Protein AF-A0A1Q3VCN7-F1 (afdb_monomer)

Secondary structure (DSSP, 8-state):
-EEEEEEEE-TTS-B-SPPEEEEESSHHHHHHHGGGGS-TT-EEEEEETTEEEEEEE--SSPPPS-EEEE-

Mean predicted aligned error: 4.34 Å

Foldseek 3Di:
DAWKWKFWADPVGDRDDHTWIKAAPDLVLCQQQVLQVDDAQIKIWIDGPPDTSDIDGHDVDHGDPRIDTDD

Sequence (71 aa):
MTAYRVFPLDRAGHVSAPPIVLTCHSDHSALSVAPYRLGRGQTAEIWIGERLVGRVEGVLDVATAECEETR

Nearest PDB structures (foldseek):
  5i8j-assembly1_B  TM=5.995E-01  e=1.265E+00  Escherichia phage RB69
  7chr-assembly1_A  TM=5.525E-01  e=1.192E+00  Photobacterium damselae
  5xap-assembly1_A  TM=3.303E-01  e=3.445E+00  Deinococcus radiodu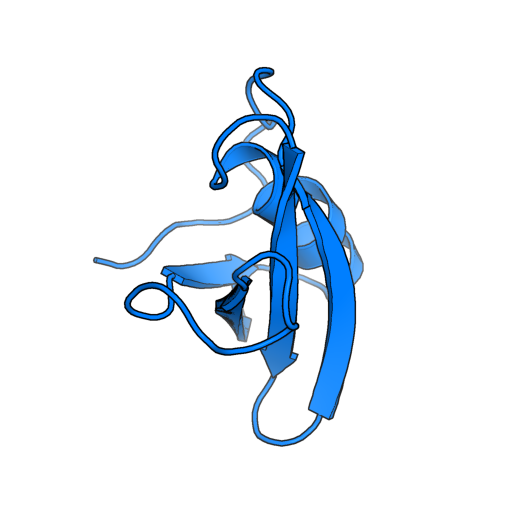rans R1 = ATCC 13939 = DSM 20539

pLDDT: mean 89.73, std 10.39, range [57.06, 98.19]

Radius of gyration: 10.91 Å; Cα contacts (8 Å, |Δi|>4): 166; chains: 1; bounding box: 22×28×29 Å

Structure (mmCIF, N/CA/C/O backbone):
data_AF-A0A1Q3VCN7-F1
#
_entry.i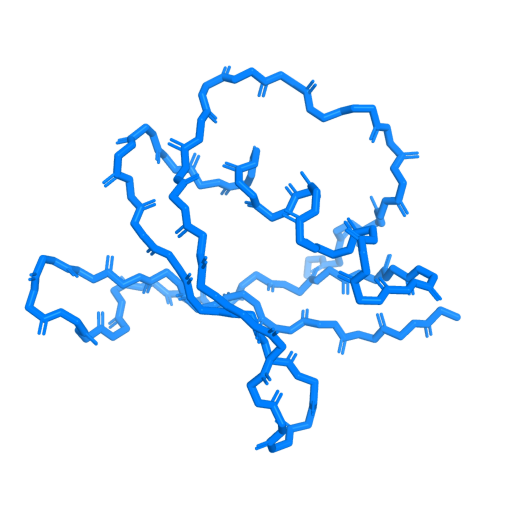d   AF-A0A1Q3VCN7-F1
#
loop_
_atom_site.group_PDB
_atom_site.id
_atom_site.type_symbol
_atom_site.label_atom_id
_atom_site.label_alt_id
_atom_site.label_comp_id
_atom_site.label_asym_id
_atom_site.label_entity_id
_atom_site.label_seq_id
_atom_site.pdbx_PDB_ins_code
_atom_site.Cartn_x
_atom_site.Cartn_y
_atom_site.Cartn_z
_atom_site.occupancy
_atom_site.B_iso_or_equiv
_atom_site.auth_seq_id
_atom_site.auth_comp_id
_atom_site.auth_asym_id
_atom_site.auth_atom_id
_atom_site.pdbx_PDB_model_num
ATOM 1 N N . MET A 1 1 ? 6.799 -3.207 -15.738 1.00 80.94 1 MET A N 1
ATOM 2 C CA . MET A 1 1 ? 6.547 -2.669 -14.385 1.00 80.94 1 MET A CA 1
ATOM 3 C C . MET A 1 1 ? 5.550 -3.579 -13.687 1.00 80.94 1 MET A C 1
ATOM 5 O O . MET A 1 1 ? 4.799 -4.265 -14.371 1.00 80.94 1 MET A O 1
ATOM 9 N N . THR A 1 2 ? 5.572 -3.611 -12.361 1.00 93.06 2 THR A N 1
ATOM 10 C CA . THR A 1 2 ? 4.753 -4.502 -11.533 1.00 93.06 2 THR A CA 1
ATOM 11 C C . THR A 1 2 ? 3.694 -3.690 -10.798 1.00 93.06 2 THR A C 1
ATOM 13 O O . THR A 1 2 ? 4.002 -2.615 -10.287 1.00 93.06 2 THR A O 1
ATOM 16 N N . ALA A 1 3 ? 2.463 -4.203 -10.747 1.00 95.50 3 ALA A N 1
ATOM 17 C CA . ALA A 1 3 ? 1.367 -3.590 -10.009 1.00 95.50 3 ALA A CA 1
ATOM 18 C C . ALA A 1 3 ? 1.420 -3.973 -8.521 1.00 95.50 3 ALA A C 1
ATOM 20 O O . ALA A 1 3 ? 1.303 -5.148 -8.160 1.00 95.50 3 ALA A O 1
ATOM 21 N N . TYR A 1 4 ? 1.554 -2.962 -7.672 1.00 97.00 4 TYR A N 1
ATOM 22 C CA . TYR A 1 4 ? 1.489 -3.034 -6.221 1.00 97.00 4 TYR A CA 1
ATOM 23 C C . TYR A 1 4 ? 0.155 -2.466 -5.754 1.00 97.00 4 TYR A C 1
ATOM 25 O O . TYR A 1 4 ? -0.303 -1.439 -6.255 1.00 97.00 4 TYR A O 1
ATOM 33 N N . ARG A 1 5 ? -0.466 -3.125 -4.780 1.00 97.50 5 ARG A N 1
ATOM 34 C CA . ARG A 1 5 ? -1.690 -2.654 -4.131 1.00 97.50 5 ARG A CA 1
ATOM 35 C C . ARG A 1 5 ? -1.330 -2.088 -2.771 1.00 97.50 5 ARG A C 1
ATOM 37 O O . ARG A 1 5 ? -0.797 -2.809 -1.933 1.00 97.50 5 ARG A O 1
ATOM 44 N N . VAL A 1 6 ? -1.617 -0.812 -2.569 1.00 96.94 6 VAL A N 1
ATOM 45 C CA . VAL A 1 6 ? -1.459 -0.124 -1.290 1.00 96.94 6 VAL A CA 1
ATOM 46 C C . VAL A 1 6 ? -2.823 -0.103 -0.617 1.00 96.94 6 VAL A C 1
ATOM 48 O O . VAL A 1 6 ? -3.754 0.486 -1.158 1.00 96.94 6 VAL A O 1
ATOM 51 N N . PHE A 1 7 ? -2.954 -0.753 0.535 1.00 97.44 7 PHE A N 1
ATOM 52 C CA . PHE A 1 7 ? -4.182 -0.811 1.325 1.00 97.44 7 PHE A CA 1
ATOM 53 C C . PHE A 1 7 ? -4.064 0.126 2.526 1.00 97.44 7 PHE A C 1
ATOM 55 O O . PHE A 1 7 ? -3.369 -0.216 3.488 1.00 97.44 7 PHE A O 1
ATOM 62 N N . PRO A 1 8 ? -4.711 1.304 2.499 1.00 96.62 8 PRO A N 1
ATOM 63 C CA . PRO A 1 8 ? -4.716 2.200 3.643 1.00 96.62 8 PRO A CA 1
ATOM 64 C C . PRO A 1 8 ? -5.449 1.553 4.814 1.00 96.62 8 PRO A C 1
ATOM 66 O O . PRO A 1 8 ? -6.525 0.980 4.645 1.00 96.62 8 PRO A O 1
ATOM 69 N N . LEU A 1 9 ? -4.870 1.663 6.003 1.00 97.00 9 LEU A N 1
ATOM 70 C CA . LEU A 1 9 ? -5.375 1.077 7.234 1.00 97.00 9 LEU A CA 1
ATOM 71 C C . LEU A 1 9 ? -5.912 2.156 8.182 1.00 97.00 9 LEU A C 1
ATOM 73 O O . LEU A 1 9 ? -5.446 3.297 8.179 1.00 97.00 9 LEU A O 1
ATOM 77 N N . ASP A 1 10 ? -6.909 1.805 8.989 1.00 94.06 10 ASP A N 1
ATOM 78 C CA . ASP A 1 10 ? -7.309 2.577 10.164 1.00 94.06 10 ASP A CA 1
ATOM 79 C C . ASP A 1 10 ? -6.363 2.307 11.356 1.00 94.06 10 ASP A C 1
ATOM 81 O O . ASP A 1 10 ? -5.415 1.521 11.279 1.00 94.06 10 ASP A O 1
ATOM 85 N N . ARG A 1 11 ? -6.624 2.956 12.498 1.00 91.44 11 ARG A N 1
ATOM 86 C CA . ARG A 1 11 ? -5.825 2.767 13.725 1.00 91.44 11 ARG A CA 1
ATOM 87 C C . ARG A 1 11 ? -5.950 1.367 14.334 1.00 91.44 11 ARG A C 1
ATOM 89 O O . ARG A 1 11 ? -5.096 0.992 15.131 1.00 91.44 11 ARG A O 1
ATOM 96 N N . ALA A 1 12 ? -7.001 0.624 13.996 1.00 93.62 12 ALA A N 1
ATOM 97 C CA . ALA A 1 12 ? -7.203 -0.753 14.429 1.00 93.62 12 ALA A CA 1
ATOM 98 C C . ALA A 1 12 ? -6.539 -1.767 13.476 1.00 93.62 12 ALA A C 1
ATOM 100 O O . ALA A 1 12 ? -6.470 -2.948 13.803 1.00 93.62 12 ALA A O 1
ATOM 101 N N . GLY A 1 13 ? -5.999 -1.314 12.339 1.00 93.19 13 GLY A N 1
ATOM 102 C CA . GLY A 1 13 ? -5.355 -2.159 11.337 1.00 93.19 13 GLY A CA 1
ATOM 103 C C . GLY A 1 13 ? -6.313 -2.721 10.287 1.00 93.19 13 GLY A C 1
ATOM 104 O O . GLY A 1 13 ? -5.920 -3.619 9.549 1.00 93.19 13 GLY A O 1
ATOM 105 N N . HIS A 1 14 ? -7.544 -2.215 10.189 1.00 95.31 14 HIS A N 1
ATOM 106 C CA . HIS A 1 1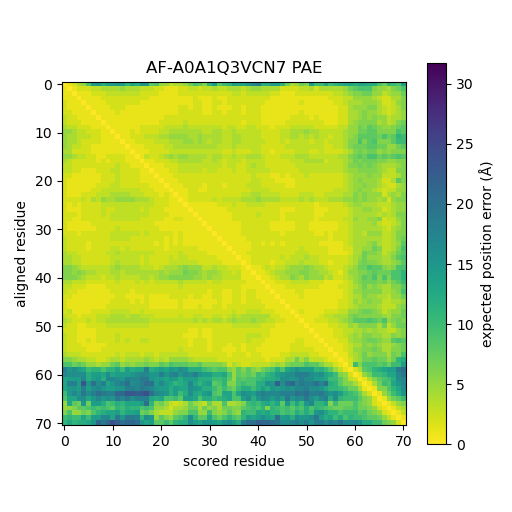4 ? -8.481 -2.610 9.137 1.00 95.31 14 HIS A CA 1
ATOM 107 C C . HIS A 1 14 ? -8.311 -1.744 7.896 1.00 95.31 14 HIS A C 1
ATOM 109 O O . HIS A 1 14 ? -7.993 -0.562 7.999 1.00 95.31 14 HIS A O 1
ATOM 115 N N . VAL A 1 15 ? -8.597 -2.305 6.721 1.00 95.75 15 VAL A N 1
ATOM 116 C CA . VAL A 1 15 ? -8.623 -1.539 5.470 1.00 95.75 15 VAL A CA 1
ATOM 117 C C . VAL A 1 15 ? -9.685 -0.439 5.561 1.00 95.75 15 VAL A C 1
ATOM 119 O O . VAL A 1 15 ? -10.860 -0.722 5.785 1.00 95.75 15 VAL A O 1
ATOM 122 N N . SER A 1 16 ? -9.263 0.814 5.395 1.00 94.31 16 SER A N 1
ATOM 123 C CA . SER A 1 16 ? -10.090 2.008 5.624 1.00 94.31 16 SER A CA 1
ATOM 124 C C . SER A 1 16 ? -10.498 2.744 4.349 1.00 94.31 16 SER A C 1
ATOM 126 O O . SER A 1 16 ? -11.378 3.603 4.388 1.00 94.31 16 SER A O 1
ATOM 128 N N . ALA A 1 17 ? -9.882 2.413 3.215 1.00 92.69 17 ALA A N 1
ATOM 129 C CA . ALA A 1 17 ? -10.152 3.021 1.918 1.00 92.69 17 ALA A CA 1
ATOM 130 C C . ALA A 1 17 ? -9.906 2.013 0.780 1.00 92.69 17 ALA A C 1
ATOM 132 O O . ALA A 1 17 ? -9.236 0.997 0.997 1.00 92.69 17 ALA A O 1
ATOM 133 N N . PRO A 1 18 ? -10.422 2.276 -0.436 1.00 94.00 18 PRO A N 1
ATOM 134 C CA . PRO A 1 18 ? -10.078 1.489 -1.613 1.00 94.00 18 PRO A CA 1
ATOM 135 C C . PRO A 1 18 ? -8.557 1.411 -1.823 1.00 94.00 18 PRO A C 1
ATOM 137 O O . PRO A 1 18 ? -7.847 2.372 -1.511 1.00 94.00 18 PRO A O 1
ATOM 140 N N . PRO A 1 19 ? -8.045 0.290 -2.357 1.00 94.06 19 PRO A N 1
ATOM 141 C CA . PRO A 1 19 ? -6.623 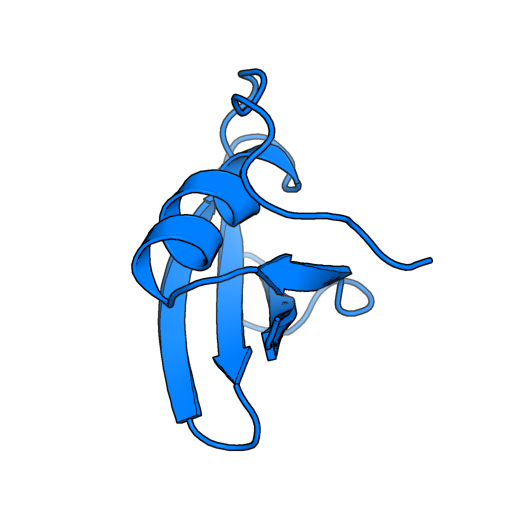0.150 -2.609 1.00 94.06 19 PRO A CA 1
ATOM 142 C C . PRO A 1 19 ? -6.151 1.121 -3.691 1.00 94.06 19 PRO A C 1
ATOM 144 O O . PRO A 1 19 ? -6.802 1.280 -4.723 1.00 94.06 19 PRO A O 1
ATOM 147 N N . ILE A 1 20 ? -4.978 1.709 -3.479 1.00 94.75 20 ILE A N 1
ATOM 148 C CA . ILE A 1 20 ? -4.271 2.507 -4.483 1.00 94.75 20 ILE A CA 1
ATOM 149 C C . ILE A 1 20 ? -3.367 1.557 -5.265 1.00 94.75 20 ILE A C 1
ATOM 151 O O . ILE A 1 20 ? -2.630 0.767 -4.669 1.00 94.75 20 ILE A O 1
ATOM 155 N N . VAL A 1 21 ? -3.416 1.614 -6.595 1.00 95.75 21 VAL A N 1
ATOM 156 C CA . VAL A 1 21 ? -2.568 0.777 -7.450 1.00 95.75 21 VAL A CA 1
ATOM 157 C C . VAL A 1 21 ? -1.368 1.582 -7.932 1.00 95.75 21 VAL A C 1
ATOM 159 O O . VAL A 1 21 ? -1.514 2.591 -8.622 1.00 95.75 21 VAL A O 1
ATOM 162 N N . LEU A 1 22 ? -0.175 1.109 -7.575 1.00 94.12 22 LEU A N 1
ATOM 163 C CA . LEU A 1 22 ? 1.096 1.670 -8.018 1.00 94.12 22 LEU A CA 1
ATOM 164 C C . LEU A 1 22 ? 1.774 0.727 -8.997 1.00 94.12 22 LEU A C 1
ATOM 166 O O . LEU A 1 22 ? 1.992 -0.445 -8.701 1.00 94.12 22 LEU A O 1
ATOM 170 N N . THR A 1 23 ? 2.168 1.255 -10.142 1.00 95.06 23 THR A N 1
A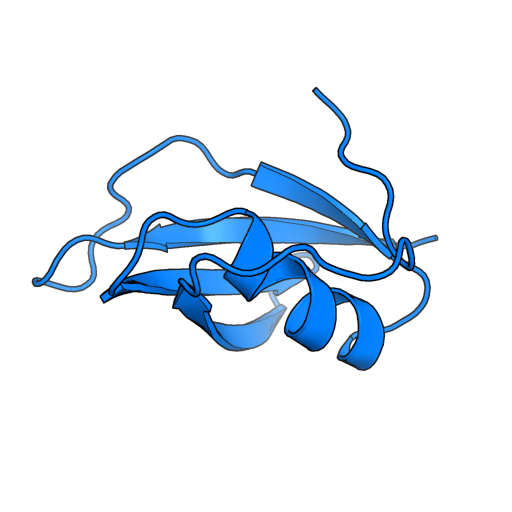TOM 171 C CA . THR A 1 23 ? 2.949 0.538 -11.138 1.00 95.06 23 THR A CA 1
ATOM 172 C C . THR A 1 23 ? 4.411 0.958 -10.984 1.00 95.06 23 THR A C 1
ATOM 174 O O . THR A 1 23 ? 4.780 2.080 -11.321 1.00 95.06 23 THR A O 1
ATOM 177 N N . CYS A 1 24 ? 5.239 0.073 -10.420 1.00 93.75 24 CYS A N 1
ATOM 178 C CA . CYS A 1 24 ? 6.631 0.363 -10.048 1.00 93.75 24 CYS A CA 1
ATOM 179 C C . CYS A 1 24 ? 7.617 -0.639 -10.670 1.00 93.75 24 CYS A C 1
ATOM 181 O O . CYS A 1 24 ? 7.247 -1.752 -11.058 1.00 93.75 24 CYS A O 1
ATOM 183 N N . HIS A 1 25 ? 8.901 -0.280 -10.731 1.00 93.12 25 HIS A N 1
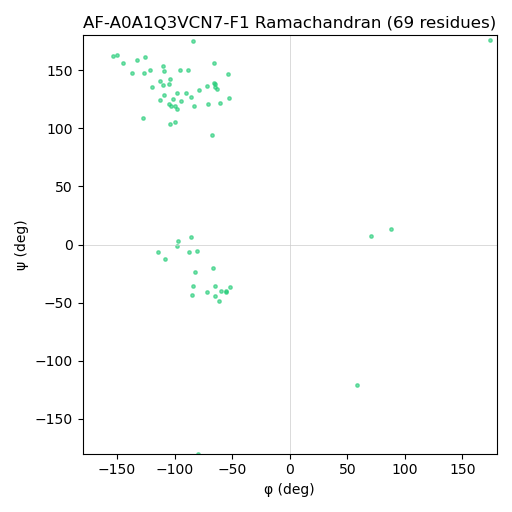ATOM 184 C CA . HIS A 1 25 ? 9.958 -1.170 -11.234 1.00 93.12 25 HIS A CA 1
ATOM 185 C C . HIS A 1 25 ? 10.474 -2.178 -10.199 1.00 93.12 25 HIS A C 1
ATOM 187 O O . HIS A 1 25 ? 10.992 -3.224 -10.581 1.00 93.12 25 HIS A O 1
ATOM 193 N N . SER A 1 26 ? 10.334 -1.881 -8.905 1.00 94.44 26 SER A N 1
ATOM 194 C CA . SER A 1 26 ? 10.862 -2.707 -7.817 1.00 94.44 26 SER A CA 1
ATOM 195 C C . SER A 1 26 ? 10.054 -2.540 -6.527 1.00 94.44 26 SER A C 1
ATOM 197 O O . SER A 1 26 ? 9.344 -1.544 -6.367 1.00 94.44 26 SER A O 1
ATOM 199 N N . ASP A 1 27 ? 10.205 -3.494 -5.603 1.00 95.94 27 ASP A N 1
ATOM 200 C CA . ASP A 1 27 ? 9.666 -3.408 -4.239 1.00 95.94 27 ASP A CA 1
ATOM 201 C C . ASP A 1 27 ? 10.160 -2.136 -3.536 1.00 95.94 27 ASP A C 1
ATOM 203 O O . ASP A 1 27 ? 9.394 -1.457 -2.858 1.00 95.94 27 ASP A O 1
ATOM 207 N N . HIS A 1 28 ? 11.436 -1.792 -3.739 1.00 94.44 28 HIS A N 1
ATOM 208 C CA . HIS A 1 28 ? 12.045 -0.596 -3.166 1.00 94.44 28 HIS A CA 1
ATOM 209 C C . HIS A 1 28 ? 11.347 0.676 -3.656 1.00 94.44 28 HIS A C 1
ATOM 211 O O . HIS A 1 28 ? 10.930 1.491 -2.841 1.00 94.44 28 HIS A O 1
ATOM 217 N N . SER A 1 29 ? 11.132 0.810 -4.968 1.00 92.81 29 SER A N 1
ATOM 218 C CA . SER A 1 29 ? 10.411 1.954 -5.542 1.00 92.81 29 SER A CA 1
ATOM 219 C C . SER A 1 29 ? 8.979 2.048 -4.998 1.00 92.81 29 SER A C 1
ATOM 221 O O . SER A 1 29 ? 8.513 3.139 -4.681 1.00 92.81 29 SER A O 1
ATOM 223 N N . ALA A 1 30 ? 8.287 0.914 -4.828 1.00 94.44 30 ALA A N 1
ATOM 224 C CA . ALA A 1 30 ? 6.942 0.893 -4.253 1.00 94.44 30 ALA A CA 1
ATOM 225 C C . ALA A 1 30 ? 6.924 1.352 -2.786 1.00 94.44 30 ALA A C 1
ATOM 227 O O . ALA A 1 30 ? 6.078 2.163 -2.410 1.00 94.44 30 ALA A O 1
ATOM 228 N N . LEU A 1 31 ? 7.874 0.878 -1.973 1.00 94.38 31 LEU A N 1
ATOM 229 C CA . LEU A 1 31 ? 8.030 1.283 -0.571 1.00 94.38 31 LEU A CA 1
ATOM 230 C C . LEU A 1 31 ? 8.399 2.761 -0.433 1.00 94.38 31 LEU A C 1
ATOM 232 O O . LEU A 1 31 ? 7.926 3.413 0.493 1.00 94.38 31 LEU A O 1
ATOM 236 N N . SER A 1 32 ? 9.202 3.289 -1.356 1.00 92.25 32 SER A N 1
ATOM 237 C CA . SER A 1 32 ? 9.570 4.702 -1.382 1.00 92.25 32 SER A CA 1
ATOM 238 C C . SER A 1 32 ? 8.400 5.587 -1.813 1.00 92.25 32 SER A C 1
ATOM 240 O O . SER A 1 32 ? 8.196 6.629 -1.210 1.00 92.25 32 SER A O 1
ATOM 242 N N . VAL A 1 33 ? 7.592 5.193 -2.806 1.00 92.50 33 VAL A N 1
ATOM 243 C CA . VAL A 1 33 ? 6.513 6.052 -3.341 1.00 92.50 33 VAL A CA 1
ATOM 244 C C . VAL A 1 33 ? 5.206 5.974 -2.539 1.00 92.50 33 VAL A C 1
ATOM 246 O O . VAL A 1 33 ? 4.521 6.988 -2.397 1.00 92.50 33 VAL A O 1
ATOM 249 N N . ALA A 1 34 ? 4.838 4.807 -2.003 1.00 92.88 34 ALA A N 1
ATOM 250 C CA . ALA A 1 34 ? 3.564 4.610 -1.302 1.00 92.88 34 ALA A CA 1
ATOM 251 C C . ALA A 1 34 ? 3.294 5.579 -0.124 1.00 92.88 34 ALA A C 1
ATOM 253 O O . ALA A 1 34 ? 2.164 6.063 -0.044 1.00 92.88 34 ALA A O 1
ATOM 254 N N . PRO A 1 35 ? 4.267 5.934 0.744 1.00 93.44 35 PRO A N 1
ATOM 255 C CA . PRO A 1 35 ? 4.084 6.925 1.811 1.00 93.44 35 PRO A CA 1
ATOM 256 C C . PRO A 1 35 ? 3.502 8.263 1.338 1.00 93.44 35 PRO A C 1
ATOM 258 O O . PRO A 1 35 ? 2.692 8.871 2.029 1.00 93.44 35 PRO A O 1
ATOM 261 N N . TYR A 1 36 ? 3.883 8.710 0.143 1.00 90.88 36 TYR A N 1
ATOM 262 C CA . TYR A 1 36 ? 3.482 10.003 -0.415 1.00 90.88 36 TYR A CA 1
ATOM 263 C C . TYR A 1 36 ? 2.077 9.990 -1.036 1.00 90.88 36 TYR A C 1
ATOM 265 O O . TYR A 1 36 ? 1.573 11.018 -1.486 1.00 90.88 36 TYR A O 1
ATOM 273 N N . ARG A 1 37 ? 1.441 8.815 -1.104 1.00 89.06 37 ARG A N 1
ATOM 274 C CA . ARG A 1 37 ? 0.058 8.631 -1.575 1.00 89.06 37 ARG A CA 1
ATOM 275 C C . ARG A 1 37 ? -0.946 8.552 -0.430 1.00 89.06 37 ARG A C 1
ATOM 277 O O . ARG A 1 37 ? -2.142 8.407 -0.665 1.00 89.06 37 ARG A O 1
ATOM 284 N N . LEU A 1 38 ? -0.456 8.628 0.802 1.00 89.62 38 LEU A N 1
ATOM 285 C CA . LEU A 1 38 ? -1.232 8.493 2.023 1.00 89.62 38 LEU A CA 1
ATOM 286 C C . LEU A 1 38 ? -1.325 9.842 2.736 1.00 89.62 38 LEU A C 1
ATOM 288 O O . LEU A 1 38 ? -0.443 10.692 2.626 1.00 89.62 38 LEU A O 1
ATOM 292 N N . GLY A 1 39 ? -2.388 10.030 3.516 1.00 86.62 39 GLY A N 1
ATOM 293 C CA . GLY A 1 39 ? -2.468 11.166 4.429 1.00 86.62 39 GLY A CA 1
ATOM 294 C C . GLY A 1 39 ? -1.409 11.080 5.535 1.00 86.62 39 GLY A C 1
ATOM 295 O O . GLY A 1 39 ? -0.953 9.994 5.895 1.00 86.62 39 GLY A O 1
ATOM 296 N N . ARG A 1 40 ? -1.041 12.222 6.132 1.00 87.12 40 ARG A N 1
ATOM 297 C CA . ARG A 1 40 ? -0.085 12.261 7.254 1.00 87.12 40 ARG A CA 1
ATOM 298 C C . ARG A 1 40 ? -0.504 11.314 8.378 1.00 87.12 40 ARG A C 1
ATOM 300 O O . ARG A 1 40 ? -1.613 11.440 8.897 1.00 87.12 40 ARG A O 1
ATOM 307 N N . GLY A 1 41 ? 0.399 10.428 8.793 1.00 86.38 41 GLY A N 1
ATOM 308 C CA . GLY A 1 41 ? 0.146 9.492 9.893 1.00 86.38 41 GLY A CA 1
ATOM 309 C C . GLY A 1 41 ? -0.867 8.391 9.561 1.00 86.38 41 GLY A C 1
ATOM 310 O O . GLY A 1 41 ? -1.265 7.637 10.446 1.00 86.38 41 GLY A O 1
ATOM 311 N N . GLN A 1 42 ? -1.306 8.290 8.302 1.00 92.25 42 GLN A N 1
ATOM 312 C CA . GLN A 1 42 ? -2.082 7.156 7.821 1.00 92.25 42 GLN A CA 1
ATOM 313 C C . GLN A 1 42 ? -1.133 5.995 7.545 1.00 92.25 42 GLN A C 1
ATOM 315 O O . GLN A 1 42 ? -0.103 6.163 6.904 1.00 92.25 42 GLN A O 1
ATOM 320 N N . THR A 1 43 ? -1.472 4.802 8.009 1.00 96.44 43 THR A N 1
ATOM 321 C CA . THR A 1 43 ? -0.667 3.607 7.750 1.00 96.44 43 THR A CA 1
ATOM 322 C C . THR A 1 43 ? -1.211 2.864 6.537 1.00 96.44 43 THR A C 1
ATOM 324 O O . THR A 1 43 ? -2.414 2.896 6.298 1.00 96.44 43 THR A O 1
ATOM 327 N N . ALA A 1 44 ? -0.363 2.163 5.789 1.00 97.44 44 ALA A N 1
ATOM 328 C CA . ALA A 1 44 ? -0.812 1.254 4.741 1.00 97.44 44 ALA A CA 1
ATOM 329 C C . ALA A 1 44 ? 0.072 0.016 4.626 1.00 97.44 44 ALA A C 1
ATOM 331 O O . ALA A 1 44 ? 1.255 0.043 4.972 1.00 97.44 44 ALA A O 1
ATOM 332 N N . GLU A 1 45 ? -0.500 -1.051 4.082 1.00 98.19 45 GLU A N 1
ATOM 333 C CA . GLU A 1 45 ? 0.245 -2.226 3.642 1.00 98.19 45 GLU A CA 1
ATOM 334 C C . GLU A 1 45 ? 0.377 -2.254 2.124 1.00 98.19 45 GLU A C 1
ATOM 336 O O . GLU A 1 45 ? -0.555 -1.909 1.400 1.00 98.19 45 GLU A O 1
ATOM 341 N N . ILE A 1 46 ? 1.533 -2.697 1.641 1.00 97.94 46 ILE A N 1
ATOM 342 C CA . ILE A 1 46 ? 1.859 -2.773 0.220 1.00 97.94 46 ILE A CA 1
ATOM 343 C C . ILE A 1 46 ? 1.981 -4.241 -0.160 1.00 97.94 46 ILE A C 1
ATOM 345 O O . ILE A 1 46 ? 2.777 -4.974 0.425 1.00 97.94 46 ILE A O 1
ATOM 349 N N . TRP A 1 47 ? 1.217 -4.660 -1.161 1.00 98.06 47 TRP A N 1
ATOM 350 C CA . TRP A 1 47 ? 1.104 -6.052 -1.579 1.00 98.06 47 TRP A CA 1
ATOM 351 C C . TRP A 1 47 ? 1.379 -6.222 -3.072 1.00 98.06 47 TRP A C 1
ATOM 353 O O . TRP A 1 47 ? 1.016 -5.373 -3.886 1.00 98.06 47 TRP A O 1
ATOM 363 N N . ILE A 1 48 ? 1.957 -7.364 -3.438 1.00 96.62 48 ILE A N 1
ATOM 364 C CA . ILE A 1 48 ? 2.131 -7.833 -4.818 1.00 96.62 48 ILE A CA 1
ATOM 365 C C . ILE A 1 48 ? 1.572 -9.253 -4.925 1.00 96.62 48 ILE A C 1
ATOM 367 O O . ILE A 1 48 ? 2.125 -10.206 -4.377 1.00 96.62 48 ILE A O 1
ATOM 371 N N . GLY A 1 49 ? 0.440 -9.401 -5.616 1.00 93.81 49 GLY A N 1
ATOM 372 C CA . GLY A 1 49 ? -0.327 -10.647 -5.546 1.00 93.81 49 GLY A CA 1
ATOM 373 C C . GLY A 1 49 ? -0.726 -10.944 -4.096 1.00 93.81 49 GLY A C 1
ATOM 374 O O . GLY A 1 49 ? -1.376 -10.111 -3.471 1.00 93.81 49 GLY A O 1
ATOM 375 N N . GLU A 1 50 ? -0.301 -12.097 -3.579 1.00 95.88 50 GLU A N 1
ATOM 376 C CA . GLU A 1 50 ? -0.527 -12.550 -2.194 1.00 95.88 50 GLU A CA 1
ATOM 377 C C . GLU A 1 50 ? 0.668 -12.274 -1.261 1.00 95.88 50 GLU A C 1
ATOM 379 O O . GLU A 1 50 ? 0.657 -12.662 -0.096 1.00 95.88 50 GLU A O 1
ATOM 384 N N . ARG A 1 51 ? 1.726 -11.618 -1.757 1.00 97.31 51 ARG A N 1
ATOM 385 C CA . ARG A 1 51 ? 2.924 -11.310 -0.970 1.00 97.31 51 ARG A CA 1
ATOM 386 C C . ARG A 1 51 ? 2.832 -9.911 -0.373 1.00 97.31 51 ARG A C 1
ATOM 388 O O . ARG A 1 51 ? 2.745 -8.930 -1.114 1.00 97.31 51 ARG A O 1
ATOM 395 N N . LEU A 1 52 ? 2.949 -9.820 0.951 1.00 97.69 52 LEU A N 1
ATOM 396 C CA . LEU A 1 52 ? 3.189 -8.559 1.647 1.00 97.69 52 LEU A CA 1
ATOM 397 C C . LEU A 1 52 ? 4.622 -8.092 1.358 1.00 97.69 52 LEU A C 1
ATOM 399 O O . LEU A 1 52 ? 5.588 -8.800 1.644 1.00 97.69 52 LEU A O 1
ATOM 403 N N . VAL A 1 53 ? 4.753 -6.906 0.772 1.00 97.69 53 VAL A N 1
ATOM 404 C CA . VAL A 1 53 ? 6.041 -6.256 0.486 1.00 97.69 53 VAL A CA 1
ATOM 405 C C . VAL A 1 53 ? 6.525 -5.493 1.711 1.00 97.69 53 VAL A C 1
ATOM 407 O O . VAL A 1 53 ? 7.696 -5.571 2.071 1.00 97.69 53 VAL A O 1
ATOM 410 N N . GLY A 1 54 ? 5.621 -4.769 2.368 1.00 97.38 54 GLY A N 1
ATOM 411 C CA . GLY A 1 54 ? 5.940 -4.017 3.572 1.00 97.38 54 GLY A CA 1
ATOM 412 C C . GLY A 1 54 ? 4.787 -3.151 4.056 1.00 97.38 54 GLY A C 1
ATOM 413 O O . GLY A 1 54 ? 3.737 -3.058 3.419 1.00 97.38 54 GLY A O 1
ATOM 414 N N . ARG A 1 55 ? 5.010 -2.510 5.201 1.00 97.25 55 ARG A N 1
ATOM 415 C CA . ARG A 1 55 ? 4.078 -1.580 5.835 1.00 97.25 55 ARG A CA 1
ATOM 416 C C . ARG A 1 55 ? 4.739 -0.214 5.946 1.00 97.25 55 ARG A C 1
ATOM 418 O O . ARG A 1 55 ? 5.906 -0.132 6.322 1.00 97.25 55 ARG A O 1
ATOM 425 N N . VAL A 1 56 ? 3.998 0.835 5.613 1.00 95.75 56 VAL A N 1
ATOM 426 C CA . VAL A 1 56 ? 4.499 2.214 5.571 1.00 95.75 56 VAL A CA 1
ATOM 427 C C . VAL A 1 56 ? 3.555 3.174 6.282 1.00 95.75 56 VAL A C 1
ATOM 429 O O . VAL A 1 56 ? 2.369 2.886 6.451 1.00 95.75 56 VAL A O 1
ATOM 432 N N . GLU A 1 57 ? 4.084 4.327 6.678 1.00 94.81 57 GLU A N 1
ATOM 433 C CA . GLU A 1 57 ? 3.315 5.448 7.213 1.00 94.81 57 GLU A CA 1
ATOM 434 C C . GLU A 1 57 ? 3.362 6.625 6.237 1.00 94.81 57 GLU A C 1
ATOM 436 O O . GLU A 1 57 ? 4.386 6.884 5.607 1.00 94.81 57 GLU A O 1
ATOM 441 N N . GLY A 1 58 ? 2.235 7.314 6.099 1.00 90.44 58 GLY A N 1
ATOM 442 C CA . GLY A 1 58 ? 2.053 8.420 5.183 1.00 90.44 58 GLY A CA 1
ATOM 443 C C . GLY A 1 58 ? 2.793 9.678 5.609 1.00 90.44 58 GLY A C 1
ATOM 444 O O . GLY A 1 58 ? 2.739 10.098 6.771 1.00 90.44 58 GLY A O 1
ATOM 445 N N . VAL A 1 59 ? 3.436 10.312 4.633 1.00 86.19 59 VAL A N 1
ATOM 446 C CA . VAL A 1 59 ? 4.191 11.560 4.784 1.00 86.19 59 VAL A CA 1
ATOM 447 C C . VAL A 1 59 ? 3.607 12.628 3.856 1.00 86.19 59 VAL A C 1
ATOM 449 O O . VAL A 1 59 ? 3.066 12.307 2.805 1.00 86.19 59 VAL A O 1
ATOM 452 N N . LEU A 1 60 ? 3.695 13.907 4.241 1.00 67.44 60 LEU A N 1
ATOM 453 C CA . LEU A 1 60 ? 3.123 15.029 3.467 1.00 67.44 60 LEU A CA 1
ATOM 454 C C . LEU A 1 60 ? 4.038 15.575 2.365 1.00 67.44 60 LEU A C 1
ATOM 456 O O . LEU A 1 60 ? 3.732 16.606 1.771 1.00 67.44 60 LEU A O 1
ATOM 460 N N . ASP A 1 61 ? 5.164 14.926 2.117 1.00 70.81 61 ASP A N 1
ATOM 461 C CA . ASP A 1 61 ? 6.117 15.385 1.116 1.00 70.81 61 ASP A CA 1
ATOM 462 C C . ASP A 1 61 ? 5.731 14.892 -0.292 1.00 70.81 61 ASP A C 1
ATOM 464 O O . ASP A 1 61 ? 4.755 14.166 -0.480 1.00 70.81 61 ASP A O 1
ATOM 4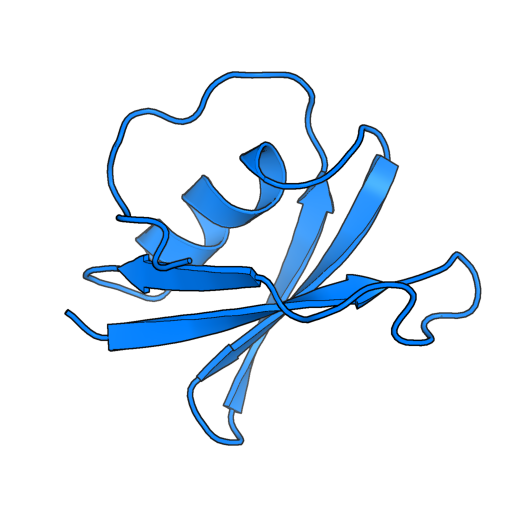68 N N . VAL A 1 62 ? 6.460 15.323 -1.319 1.00 63.34 62 VAL A N 1
ATOM 469 C CA . VAL A 1 62 ? 6.229 14.879 -2.702 1.00 63.34 62 VAL A CA 1
ATOM 470 C C . VAL A 1 62 ? 7.273 13.824 -3.058 1.00 63.34 62 VAL A C 1
ATOM 472 O O . VAL A 1 62 ? 8.470 14.084 -2.951 1.00 63.34 62 VAL A O 1
ATOM 475 N N . ALA A 1 63 ? 6.831 12.648 -3.509 1.00 63.19 63 ALA A N 1
ATOM 476 C CA . ALA A 1 63 ? 7.730 11.635 -4.059 1.00 63.19 63 ALA A CA 1
ATOM 477 C C . ALA A 1 63 ? 8.382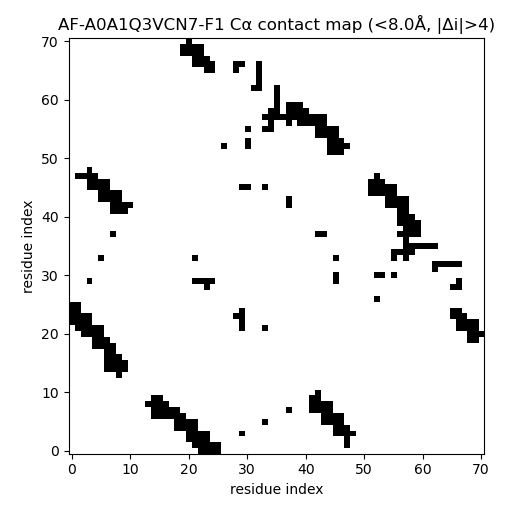 12.140 -5.353 1.00 63.19 63 ALA A C 1
ATOM 479 O O . ALA A 1 63 ? 7.690 12.647 -6.241 1.00 63.19 63 ALA A O 1
ATOM 480 N N . THR A 1 64 ? 9.677 11.896 -5.537 1.00 61.53 64 THR A N 1
ATOM 481 C CA . THR A 1 64 ? 10.259 11.858 -6.885 1.00 61.53 64 THR A CA 1
ATOM 482 C C . THR A 1 64 ? 9.630 10.705 -7.674 1.00 61.53 64 THR A C 1
ATOM 484 O O . THR A 1 64 ? 9.447 9.607 -7.150 1.00 61.53 64 THR A O 1
ATOM 487 N N . ALA A 1 65 ? 9.230 10.971 -8.918 1.00 62.22 65 ALA A N 1
ATOM 488 C CA . ALA A 1 65 ? 8.423 10.057 -9.724 1.00 62.22 65 ALA A CA 1
ATOM 489 C C . ALA A 1 65 ? 9.189 8.773 -10.112 1.00 62.22 65 ALA A C 1
ATOM 491 O O . ALA A 1 65 ? 9.886 8.747 -11.121 1.00 62.22 65 ALA A O 1
ATOM 492 N N . GLU A 1 66 ? 9.031 7.704 -9.325 1.00 73.44 66 GLU A N 1
ATOM 493 C CA . GLU A 1 66 ? 9.546 6.352 -9.631 1.00 73.44 66 GLU A CA 1
ATOM 494 C C . GLU A 1 66 ? 8.438 5.305 -9.860 1.00 73.44 66 GLU A C 1
ATOM 496 O O . GLU A 1 66 ? 8.714 4.164 -10.242 1.00 73.44 66 GLU A O 1
ATOM 501 N N . CYS A 1 67 ? 7.179 5.687 -9.633 1.00 77.56 67 CYS A N 1
ATOM 502 C CA . CYS A 1 67 ? 6.009 4.855 -9.887 1.00 77.56 67 CYS A CA 1
ATOM 503 C C . CYS A 1 67 ? 4.897 5.667 -10.546 1.00 77.56 67 CYS A C 1
ATOM 505 O O . CYS A 1 67 ? 4.691 6.842 -10.227 1.00 77.56 67 CYS A O 1
ATOM 507 N N . GLU A 1 68 ? 4.131 4.998 -11.399 1.00 81.69 68 GLU A N 1
ATOM 508 C CA . GLU A 1 68 ? 2.924 5.541 -12.013 1.00 81.69 68 GLU A CA 1
ATOM 509 C C . GLU A 1 68 ? 1.694 5.066 -11.230 1.00 81.69 68 GLU A C 1
ATOM 511 O O . GLU A 1 68 ? 1.551 3.880 -10.931 1.00 81.69 68 GLU A O 1
ATOM 516 N N . GLU A 1 69 ? 0.804 5.990 -10.873 1.00 77.25 69 GLU A N 1
ATOM 517 C CA . GLU A 1 69 ? -0.488 5.658 -10.266 1.00 77.25 69 GLU A CA 1
ATOM 518 C C . GLU A 1 69 ? -1.493 5.374 -11.381 1.00 77.25 69 GLU A C 1
ATOM 520 O O . GLU A 1 69 ? -1.663 6.183 -12.295 1.00 77.25 69 GLU A O 1
ATOM 525 N N . THR A 1 70 ? -2.156 4.224 -11.319 1.00 70.06 70 THR A N 1
ATOM 526 C CA . THR A 1 70 ? -3.210 3.867 -12.274 1.00 70.06 70 THR A CA 1
ATOM 527 C C . THR A 1 70 ? -4.561 4.024 -11.578 1.00 70.06 70 THR A C 1
ATOM 529 O O . THR A 1 70 ? -4.775 3.414 -10.531 1.00 70.06 70 THR A O 1
ATOM 532 N N . ARG A 1 71 ? -5.424 4.890 -12.126 1.00 57.06 71 ARG A N 1
ATOM 533 C CA . ARG A 1 71 ? -6.781 5.159 -11.618 1.00 57.06 71 ARG A CA 1
ATOM 534 C C . ARG A 1 71 ? -7.762 4.051 -11.972 1.00 57.06 71 ARG A C 1
ATOM 536 O O . ARG A 1 71 ? -7.632 3.502 -13.089 1.00 57.06 71 ARG A O 1
#

Solvent-accessible surface area (backbone atoms only — not comparable to full-atom values): 4041 Å² total; per-residue (Å²): 118,46,69,32,40,35,36,35,29,46,99,88,67,45,79,67,52,80,65,47,41,35,36,16,81,44,72,66,43,42,65,63,41,51,22,45,78,36,56,70,78,32,36,29,41,32,28,47,89,93,42,78,75,50,73,47,56,15,37,86,58,82,60,78,89,59,56,48,7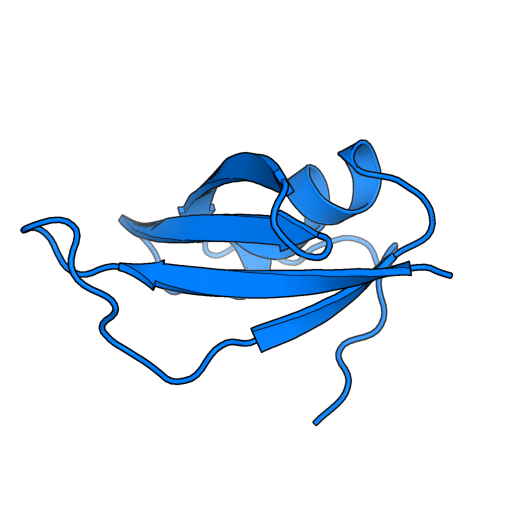8,59,132